Protein AF-A0A0S3T1E1-F1 (afdb_monomer_lite)

Structure (mmCIF, N/CA/C/O backbone):
data_AF-A0A0S3T1E1-F1
#
_entry.id   AF-A0A0S3T1E1-F1
#
loop_
_atom_site.group_PDB
_atom_site.id
_atom_site.type_symbol
_atom_site.label_atom_id
_atom_site.label_alt_id
_atom_site.label_comp_id
_atom_site.label_asym_id
_atom_site.label_entity_id
_atom_site.label_seq_id
_atom_site.pdbx_PDB_ins_code
_atom_site.Cartn_x
_atom_site.Cartn_y
_atom_site.Cartn_z
_atom_site.occupancy
_atom_site.B_iso_or_equiv
_atom_site.auth_seq_id
_atom_site.auth_comp_id
_atom_site.auth_asym_id
_atom_site.auth_atom_id
_atom_site.pdbx_PDB_model_num
ATOM 1 N N . MET A 1 1 ? 23.255 -2.559 -56.590 1.00 40.09 1 MET A N 1
ATOM 2 C CA . MET A 1 1 ? 22.215 -1.857 -55.813 1.00 40.09 1 MET A CA 1
ATOM 3 C C . MET A 1 1 ? 22.580 -2.052 -54.349 1.00 40.09 1 MET A C 1
ATOM 5 O O . MET A 1 1 ? 22.331 -3.121 -53.818 1.00 40.09 1 MET A O 1
ATOM 9 N N . ALA A 1 2 ? 23.350 -1.124 -53.776 1.00 47.09 2 ALA A N 1
ATOM 10 C CA . ALA A 1 2 ? 23.834 -1.226 -52.399 1.00 47.09 2 ALA A CA 1
ATOM 11 C C . ALA A 1 2 ? 22.871 -0.442 -51.503 1.00 47.09 2 ALA A C 1
ATOM 13 O O . AL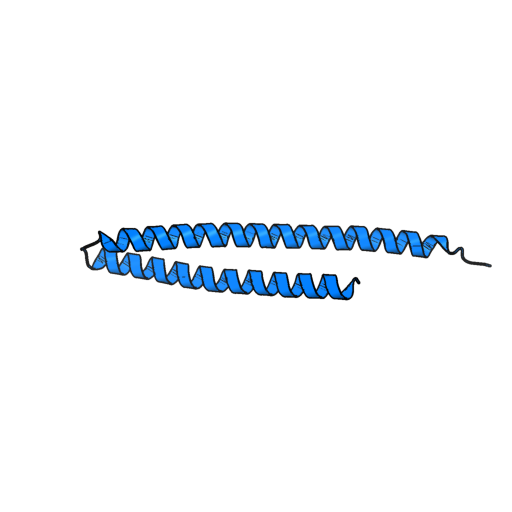A A 1 2 ? 22.653 0.745 -51.737 1.00 47.09 2 ALA A O 1
ATOM 14 N N . VAL A 1 3 ? 22.240 -1.128 -50.554 1.00 54.91 3 VAL A N 1
ATOM 15 C CA . VAL A 1 3 ? 21.360 -0.518 -49.550 1.00 54.91 3 VAL A CA 1
ATOM 16 C C . VAL A 1 3 ? 22.253 0.222 -48.539 1.00 54.91 3 VAL A C 1
ATOM 18 O O . VAL A 1 3 ? 23.230 -0.376 -48.086 1.00 54.91 3 VAL A O 1
ATOM 21 N N . PRO A 1 4 ? 21.998 1.506 -48.226 1.00 54.34 4 PRO A N 1
ATOM 22 C CA . PRO A 1 4 ? 22.839 2.268 -47.308 1.00 54.34 4 PRO A CA 1
ATOM 23 C C . PRO A 1 4 ? 22.623 1.839 -45.838 1.00 54.34 4 PRO A C 1
ATOM 25 O O . PRO A 1 4 ? 21.488 1.547 -45.456 1.00 54.34 4 PRO A O 1
ATOM 28 N N . PRO A 1 5 ? 23.680 1.840 -45.003 1.00 58.75 5 PRO A N 1
ATOM 29 C CA . PRO A 1 5 ? 23.641 1.424 -43.593 1.00 58.75 5 PRO A CA 1
ATOM 30 C C . PRO A 1 5 ? 22.938 2.414 -42.638 1.00 58.75 5 PRO A C 1
ATOM 32 O O . PRO A 1 5 ? 22.751 2.105 -41.464 1.00 58.75 5 PRO A O 1
ATOM 35 N N . ASP A 1 6 ? 22.513 3.590 -43.109 1.00 53.12 6 ASP A N 1
ATOM 36 C CA . ASP A 1 6 ? 21.920 4.642 -42.264 1.00 53.12 6 ASP A CA 1
ATOM 37 C C . ASP A 1 6 ? 20.468 4.374 -41.808 1.00 53.12 6 ASP A C 1
ATOM 39 O O . ASP A 1 6 ? 19.972 5.024 -40.883 1.00 53.12 6 ASP A O 1
ATOM 43 N N . VAL A 1 7 ? 19.773 3.410 -42.426 1.00 55.31 7 VAL A N 1
ATOM 44 C CA . VAL A 1 7 ? 18.346 3.137 -42.151 1.00 55.31 7 VAL A CA 1
ATOM 45 C C . VAL A 1 7 ? 18.146 2.275 -40.893 1.00 55.31 7 VAL A C 1
ATOM 47 O O . VAL A 1 7 ? 17.134 2.407 -40.203 1.00 55.31 7 VAL A O 1
ATOM 50 N N . GLU A 1 8 ? 19.116 1.433 -40.528 1.00 53.69 8 GLU A N 1
ATOM 51 C CA . GLU A 1 8 ? 19.021 0.610 -39.309 1.00 53.69 8 GLU A CA 1
ATOM 52 C C . GLU A 1 8 ? 19.299 1.416 -38.032 1.00 53.69 8 GLU A C 1
ATOM 54 O O . GLU A 1 8 ? 18.643 1.201 -37.009 1.00 53.69 8 GLU A O 1
ATOM 59 N N . LEU A 1 9 ? 20.210 2.395 -38.081 1.00 56.69 9 LEU A N 1
ATOM 60 C CA . LEU A 1 9 ? 20.583 3.184 -36.902 1.00 56.69 9 LEU A CA 1
ATOM 61 C C . LEU A 1 9 ? 19.461 4.140 -36.464 1.00 56.69 9 LEU A C 1
ATOM 63 O O . LEU A 1 9 ? 19.177 4.258 -35.275 1.00 56.69 9 LEU A O 1
ATOM 67 N N . THR A 1 10 ? 18.770 4.770 -37.418 1.00 57.25 10 THR A N 1
ATOM 68 C CA . THR A 1 10 ? 17.609 5.636 -37.142 1.00 57.25 10 THR A CA 1
ATOM 69 C C . THR A 1 10 ? 16.417 4.848 -36.602 1.00 57.25 10 THR A C 1
ATOM 71 O O . THR A 1 10 ? 15.799 5.279 -35.631 1.00 57.25 10 THR A O 1
ATOM 74 N N . SER A 1 11 ? 16.151 3.662 -37.154 1.00 59.25 11 SER A N 1
ATOM 75 C CA . SER A 1 11 ? 15.087 2.768 -36.674 1.00 59.25 11 SER A CA 1
ATOM 76 C C . SER A 1 11 ? 15.336 2.294 -35.234 1.00 59.25 11 SER A C 1
ATOM 78 O O . SER A 1 11 ? 14.419 2.257 -34.413 1.00 59.25 11 SER A O 1
ATOM 80 N N . SER A 1 12 ? 16.595 2.000 -34.898 1.00 60.31 12 SER A N 1
ATOM 81 C CA . SER A 1 12 ? 17.004 1.567 -33.554 1.00 60.31 12 SER A CA 1
ATOM 82 C C . SER A 1 12 ? 16.872 2.691 -32.518 1.00 60.31 12 SER A C 1
ATOM 84 O O . SER A 1 12 ? 16.397 2.461 -31.408 1.00 60.31 12 SER A O 1
ATOM 86 N N . ILE A 1 13 ? 17.219 3.928 -32.894 1.00 62.53 13 ILE A N 1
ATOM 87 C CA . ILE A 1 13 ? 17.068 5.121 -32.043 1.00 62.53 13 ILE A CA 1
ATOM 88 C C . ILE A 1 13 ? 15.591 5.406 -31.745 1.00 62.53 13 ILE A C 1
ATOM 90 O O . ILE A 1 13 ? 15.242 5.683 -30.600 1.00 62.53 13 ILE A O 1
ATOM 94 N N . THR A 1 14 ? 14.709 5.292 -32.742 1.00 61.62 14 THR A N 1
ATOM 95 C CA . THR A 1 14 ? 13.265 5.505 -32.531 1.00 61.62 14 THR A CA 1
ATOM 96 C C . THR A 1 14 ? 12.630 4.451 -31.622 1.00 61.62 14 THR A C 1
ATOM 98 O O . THR A 1 14 ? 11.695 4.750 -30.879 1.00 61.62 14 THR A O 1
ATOM 101 N N . LEU A 1 15 ? 13.152 3.222 -31.646 1.00 63.78 15 LEU A N 1
ATOM 102 C CA . LEU A 1 15 ? 12.660 2.120 -30.822 1.00 63.78 15 LEU A CA 1
ATOM 103 C C . LEU A 1 15 ? 13.088 2.294 -29.357 1.00 63.78 15 LEU A C 1
ATOM 105 O O . LEU A 1 15 ? 12.265 2.117 -28.465 1.00 63.78 15 LEU A O 1
ATOM 109 N N . LEU A 1 16 ? 14.324 2.747 -29.118 1.00 66.44 16 LEU A N 1
ATOM 110 C CA . LEU A 1 16 ? 14.837 3.088 -27.783 1.00 66.44 16 LEU A CA 1
ATOM 111 C C . LEU A 1 16 ? 14.095 4.274 -27.142 1.00 66.44 16 LEU A C 1
ATOM 113 O O . LEU A 1 16 ? 13.811 4.238 -25.948 1.00 66.44 16 LEU A O 1
ATOM 117 N N . ASP A 1 17 ? 13.756 5.304 -27.923 1.00 70.56 17 ASP A N 1
ATOM 118 C CA . ASP A 1 17 ? 12.969 6.457 -27.449 1.00 70.56 17 ASP A CA 1
ATOM 119 C C . ASP A 1 17 ? 11.545 6.040 -27.032 1.00 70.56 17 ASP A C 1
ATOM 121 O O . ASP A 1 17 ? 11.043 6.432 -25.977 1.00 70.56 17 ASP A O 1
ATOM 125 N N . THR A 1 18 ? 10.929 5.149 -27.814 1.00 73.88 18 THR A N 1
ATOM 126 C CA . THR A 1 18 ? 9.595 4.605 -27.521 1.00 73.88 18 THR A CA 1
ATOM 127 C C . THR A 1 18 ? 9.610 3.687 -26.292 1.00 73.88 18 THR A C 1
ATOM 129 O O . THR A 1 18 ? 8.730 3.788 -25.438 1.00 73.88 18 THR A O 1
ATOM 132 N N . ASP A 1 19 ? 10.617 2.819 -26.170 1.00 75.06 19 ASP A N 1
ATOM 133 C CA . ASP A 1 19 ? 10.782 1.896 -25.038 1.00 75.06 19 ASP A CA 1
ATOM 134 C C . ASP A 1 19 ? 11.023 2.654 -23.720 1.00 75.06 19 ASP A C 1
ATOM 136 O O . ASP A 1 19 ? 10.378 2.381 -22.704 1.00 75.06 19 ASP A O 1
ATOM 140 N N . MET A 1 20 ? 11.846 3.709 -23.765 1.00 79.38 20 MET A N 1
ATOM 141 C CA . MET A 1 20 ? 12.062 4.602 -22.626 1.00 79.38 20 MET A CA 1
ATOM 142 C C . MET A 1 20 ? 10.775 5.339 -22.226 1.00 79.38 20 MET A C 1
ATOM 144 O O . MET A 1 20 ? 10.492 5.469 -21.034 1.00 79.38 20 MET A O 1
ATOM 148 N N . GLY A 1 21 ? 9.962 5.779 -23.193 1.00 83.06 21 GLY A N 1
ATOM 149 C CA . GLY A 1 21 ? 8.656 6.387 -22.928 1.00 83.06 21 GLY A CA 1
ATOM 150 C C . GLY A 1 21 ? 7.700 5.452 -22.177 1.00 83.06 21 GLY A C 1
ATOM 151 O O . GLY A 1 21 ? 7.093 5.859 -21.185 1.00 83.06 21 GLY A O 1
ATOM 152 N N . ILE A 1 22 ? 7.621 4.184 -22.594 1.00 83.00 22 ILE A N 1
ATOM 153 C CA . ILE A 1 22 ? 6.792 3.158 -21.937 1.00 83.00 22 ILE A CA 1
ATOM 154 C C . ILE A 1 22 ? 7.309 2.864 -20.522 1.00 83.00 22 ILE A C 1
ATOM 156 O O . ILE A 1 22 ? 6.521 2.784 -19.578 1.00 83.00 22 ILE A O 1
ATOM 160 N N . PHE A 1 23 ? 8.630 2.757 -20.349 1.00 83.38 23 PHE A N 1
ATOM 161 C CA . PHE A 1 23 ? 9.243 2.550 -19.036 1.00 83.38 23 PHE A CA 1
ATOM 162 C C . PHE A 1 23 ? 8.929 3.695 -18.063 1.00 83.38 23 PHE A C 1
ATOM 164 O O . PHE A 1 23 ? 8.592 3.451 -16.902 1.00 83.38 23 PHE A O 1
ATOM 171 N N . LEU A 1 24 ? 9.007 4.947 -18.527 1.00 86.31 24 LEU A N 1
ATOM 172 C CA . LEU A 1 24 ? 8.679 6.120 -17.715 1.00 86.31 24 LEU A CA 1
ATOM 173 C C . LEU A 1 24 ? 7.197 6.147 -17.319 1.00 86.31 24 LEU A C 1
ATOM 175 O O . LEU A 1 24 ? 6.877 6.504 -16.183 1.00 86.31 24 LEU A O 1
ATOM 179 N N . GLU A 1 25 ? 6.299 5.741 -18.218 1.00 87.38 25 GLU A N 1
ATOM 180 C CA . GLU A 1 25 ? 4.873 5.626 -17.910 1.00 87.38 25 GLU A CA 1
ATOM 181 C C . GLU A 1 25 ? 4.614 4.568 -16.826 1.00 87.38 25 GLU A C 1
ATOM 183 O O . GLU A 1 25 ? 3.892 4.830 -15.859 1.00 87.38 25 GLU A O 1
ATOM 188 N N . GLU A 1 26 ? 5.230 3.389 -16.941 1.00 85.31 26 GLU A N 1
ATOM 189 C CA . GLU A 1 26 ? 5.086 2.323 -15.945 1.00 85.31 26 GLU A CA 1
ATOM 190 C C . GLU A 1 26 ? 5.691 2.732 -14.590 1.00 85.31 26 GLU A C 1
ATOM 192 O O . GLU A 1 26 ? 5.089 2.498 -13.539 1.00 85.31 26 GLU A O 1
ATOM 197 N N . ALA A 1 27 ? 6.815 3.455 -14.594 1.00 88.56 27 ALA A N 1
ATOM 198 C CA . ALA A 1 27 ? 7.417 4.008 -13.382 1.00 88.56 27 ALA A CA 1
ATOM 199 C C . ALA A 1 27 ? 6.494 5.016 -12.669 1.00 88.56 27 ALA A C 1
ATOM 201 O O . ALA A 1 27 ? 6.359 4.975 -11.441 1.00 88.56 27 ALA A O 1
ATOM 202 N N . GLU A 1 28 ? 5.821 5.904 -13.409 1.00 90.44 28 GLU A N 1
ATOM 203 C CA . GLU A 1 28 ? 4.841 6.839 -12.835 1.00 90.44 28 GLU A CA 1
ATOM 204 C C . GLU A 1 28 ? 3.596 6.113 -12.294 1.00 90.44 28 GLU A C 1
ATOM 206 O O . GLU A 1 28 ? 3.082 6.479 -11.227 1.00 90.44 28 GLU A O 1
ATOM 211 N N . LYS A 1 29 ? 3.144 5.031 -12.945 1.00 89.25 29 LYS A N 1
ATOM 212 C CA . LYS A 1 29 ? 2.067 4.172 -12.413 1.00 89.25 29 LYS A CA 1
ATOM 213 C C . LYS A 1 29 ? 2.469 3.530 -11.089 1.00 89.25 29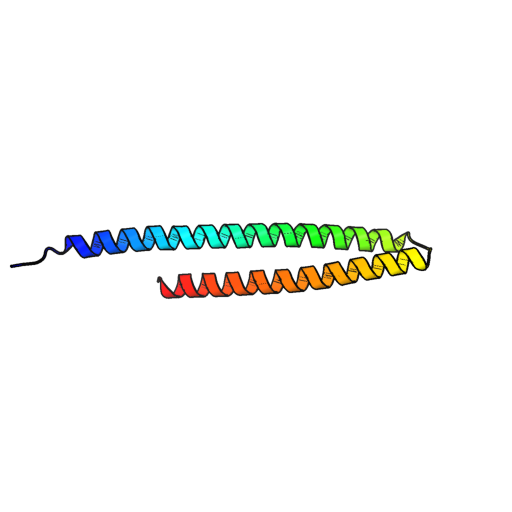 LYS A C 1
ATOM 215 O O . LYS A 1 29 ? 1.723 3.640 -10.113 1.00 89.25 29 LYS A O 1
ATOM 220 N N . VAL A 1 30 ? 3.660 2.934 -11.017 1.00 90.56 30 VAL A N 1
ATOM 221 C CA . VAL A 1 30 ? 4.192 2.328 -9.784 1.00 90.56 30 VAL A CA 1
ATOM 222 C C . VAL A 1 30 ? 4.315 3.366 -8.667 1.00 90.56 30 VAL A C 1
ATOM 224 O O . VAL A 1 30 ? 3.895 3.122 -7.534 1.00 90.56 30 VAL A O 1
ATOM 227 N N . LYS A 1 31 ? 4.830 4.558 -8.972 1.00 92.25 31 LYS A N 1
ATOM 228 C CA . LYS A 1 31 ? 4.929 5.672 -8.018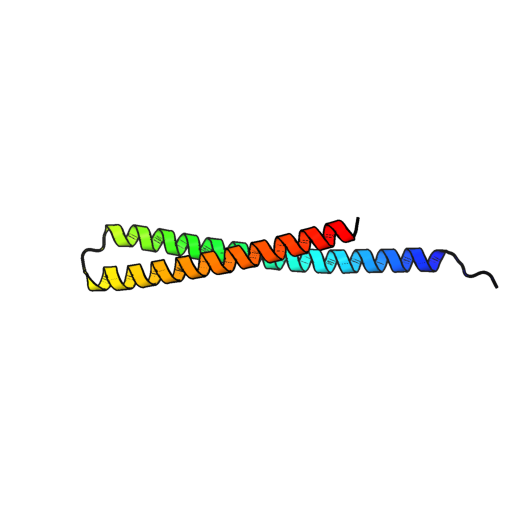 1.00 92.25 31 LYS A CA 1
ATOM 229 C C . LYS A 1 31 ? 3.559 6.101 -7.486 1.00 92.25 31 LYS A C 1
ATOM 231 O O . LYS A 1 31 ? 3.407 6.329 -6.284 1.00 92.25 31 LYS A O 1
ATOM 236 N N . THR A 1 32 ? 2.552 6.170 -8.352 1.00 92.12 32 THR A N 1
ATOM 237 C CA . THR A 1 32 ? 1.168 6.491 -7.972 1.00 92.12 32 THR A CA 1
ATOM 238 C C . THR A 1 32 ? 0.560 5.409 -7.071 1.00 92.12 32 THR A C 1
ATOM 240 O O . THR A 1 32 ? -0.053 5.710 -6.039 1.00 92.12 32 THR A O 1
ATOM 243 N N . GLU A 1 33 ? 0.774 4.137 -7.411 1.00 89.25 33 GLU A N 1
ATOM 244 C CA . GLU A 1 33 ? 0.372 2.983 -6.600 1.00 89.25 33 GLU A CA 1
ATOM 245 C C . GLU A 1 33 ? 1.040 3.003 -5.212 1.00 89.25 33 GLU A C 1
ATOM 247 O O . GLU A 1 33 ? 0.359 2.810 -4.199 1.00 89.25 33 GLU A O 1
ATOM 252 N N . MET A 1 34 ? 2.341 3.315 -5.137 1.00 91.38 34 MET A N 1
ATOM 253 C CA . MET A 1 34 ? 3.080 3.485 -3.878 1.00 91.38 34 MET A CA 1
ATOM 254 C C . MET A 1 34 ? 2.544 4.649 -3.035 1.00 91.38 34 MET A C 1
ATOM 256 O O . MET A 1 34 ? 2.439 4.525 -1.812 1.00 91.38 34 MET A O 1
ATOM 260 N N . GLY A 1 35 ? 2.164 5.764 -3.666 1.00 93.06 35 GLY A N 1
ATOM 261 C CA . GLY A 1 35 ? 1.495 6.878 -2.991 1.00 93.06 35 GLY A CA 1
ATOM 262 C C . GLY A 1 35 ? 0.187 6.434 -2.337 1.00 93.06 35 GLY A C 1
ATOM 263 O O . GLY A 1 35 ? 0.004 6.608 -1.134 1.00 93.06 35 GLY A O 1
ATOM 264 N N . SER A 1 36 ? -0.657 5.737 -3.100 1.00 90.56 36 SER A N 1
ATOM 265 C CA . SER A 1 36 ? -1.919 5.183 -2.594 1.00 90.56 36 SER A CA 1
ATOM 266 C C . SER A 1 36 ? -1.703 4.187 -1.446 1.00 90.56 36 SER A C 1
ATOM 268 O O . SER A 1 36 ? -2.476 4.149 -0.489 1.00 90.56 36 SER A O 1
ATOM 270 N N . LEU A 1 37 ? -0.650 3.364 -1.518 1.00 91.81 37 LEU A N 1
ATOM 271 C CA . LEU A 1 37 ? -0.289 2.426 -0.453 1.00 91.81 37 LEU A CA 1
ATOM 272 C C . LEU A 1 37 ? 0.065 3.160 0.848 1.00 91.81 37 LEU A C 1
ATOM 274 O O . LEU A 1 37 ? -0.382 2.755 1.924 1.00 91.81 37 LEU A O 1
ATOM 278 N N . ARG A 1 38 ? 0.834 4.250 0.751 1.00 92.50 38 ARG A N 1
ATOM 279 C CA . ARG A 1 38 ? 1.201 5.095 1.894 1.00 92.50 38 ARG A CA 1
ATOM 280 C C . ARG A 1 38 ? -0.028 5.715 2.559 1.00 92.50 38 ARG A C 1
ATOM 282 O O . ARG A 1 38 ? -0.097 5.734 3.785 1.00 92.50 38 ARG A O 1
ATOM 289 N N . ASP A 1 39 ? -1.013 6.149 1.780 1.00 93.12 39 ASP A N 1
ATOM 290 C CA . ASP A 1 39 ? -2.241 6.749 2.316 1.00 93.12 39 ASP A CA 1
ATOM 291 C C . ASP A 1 39 ? -3.090 5.727 3.095 1.00 93.12 39 ASP A C 1
ATOM 293 O O . ASP A 1 39 ? -3.618 6.024 4.176 1.00 93.12 39 ASP A O 1
ATOM 297 N N . ILE A 1 40 ? -3.170 4.483 2.602 1.00 90.19 40 ILE A N 1
ATOM 298 C CA . ILE A 1 40 ? -3.851 3.389 3.314 1.00 90.19 40 ILE A CA 1
ATOM 299 C C . ILE A 1 40 ? -3.104 3.040 4.605 1.00 90.19 40 ILE A C 1
ATOM 301 O O . ILE A 1 40 ? -3.743 2.819 5.635 1.00 90.19 40 ILE A O 1
ATOM 305 N N . LEU A 1 41 ? -1.767 3.016 4.582 1.00 89.94 41 LEU A N 1
ATOM 306 C CA . LEU A 1 41 ? -0.953 2.782 5.779 1.00 89.94 41 LEU A CA 1
ATOM 307 C C . LEU A 1 41 ? -1.153 3.882 6.830 1.00 89.94 41 LEU A C 1
ATOM 309 O O . LEU A 1 41 ? -1.330 3.563 8.005 1.00 89.94 41 LEU A O 1
ATOM 313 N N . GLY A 1 42 ? -1.211 5.151 6.418 1.00 91.62 42 GLY A N 1
ATOM 314 C CA . GLY A 1 42 ? -1.535 6.262 7.317 1.00 91.62 42 GLY A CA 1
ATOM 315 C C . GLY A 1 42 ? -2.924 6.109 7.944 1.00 91.62 42 GLY A C 1
ATOM 316 O O . GLY A 1 42 ? -3.080 6.211 9.161 1.00 91.62 42 GLY A O 1
ATOM 317 N N . SER A 1 43 ? -3.922 5.752 7.132 1.00 88.88 43 SER A N 1
ATOM 318 C CA . SER A 1 43 ? -5.287 5.487 7.608 1.00 88.88 43 SER A CA 1
ATOM 319 C C . SER A 1 43 ? -5.360 4.294 8.569 1.00 88.88 43 SER A C 1
ATOM 321 O O . SER A 1 43 ? -6.127 4.309 9.531 1.00 88.88 43 SER A O 1
ATOM 323 N N . LEU A 1 44 ? -4.571 3.244 8.320 1.00 89.06 44 LEU A N 1
ATOM 324 C CA . LEU A 1 44 ? -4.463 2.069 9.183 1.00 89.06 44 LEU A CA 1
ATOM 325 C C . LEU A 1 44 ? -3.839 2.431 10.534 1.00 89.06 44 LEU A C 1
ATOM 327 O O . LEU A 1 44 ? -4.343 1.998 11.569 1.00 89.06 44 LEU A O 1
ATOM 331 N N . GLN A 1 45 ? -2.782 3.244 10.528 1.00 89.69 45 GLN A N 1
ATOM 332 C CA . GLN A 1 45 ? -2.130 3.717 11.744 1.00 89.69 45 GLN A CA 1
ATOM 333 C C . GLN A 1 45 ? -3.078 4.578 12.584 1.00 89.69 45 GLN A C 1
ATOM 335 O O . GLN A 1 45 ? -3.212 4.333 13.781 1.00 89.69 45 GLN A O 1
ATOM 340 N N . GLN A 1 46 ? -3.795 5.517 11.960 1.00 88.88 46 GLN A N 1
ATOM 341 C CA . GLN A 1 46 ? -4.796 6.336 12.644 1.00 88.88 46 GLN A CA 1
ATOM 342 C C . GLN A 1 46 ? -5.901 5.475 13.271 1.00 88.88 46 GLN A C 1
ATOM 344 O O . GLN A 1 46 ? -6.189 5.615 14.457 1.00 88.88 46 GLN A O 1
ATOM 349 N N . ALA A 1 47 ? -6.475 4.541 12.506 1.00 85.81 47 ALA A N 1
ATOM 350 C CA . ALA A 1 47 ? -7.501 3.631 13.011 1.00 85.81 47 ALA A CA 1
ATOM 351 C C . ALA A 1 47 ? -6.983 2.779 14.185 1.00 85.81 47 ALA A C 1
ATOM 353 O O . ALA A 1 47 ? -7.712 2.493 15.131 1.00 85.81 47 ALA A O 1
ATOM 354 N N . ASN A 1 48 ? -5.712 2.378 14.154 1.00 85.25 48 ASN A N 1
ATOM 355 C CA . ASN A 1 48 ? -5.110 1.619 15.242 1.00 85.25 48 ASN A CA 1
ATOM 356 C C . ASN A 1 48 ? -4.922 2.464 16.516 1.00 85.25 48 ASN A C 1
ATOM 358 O O . ASN A 1 48 ? -5.156 1.960 17.614 1.00 85.25 48 ASN A O 1
ATOM 362 N N . GLU A 1 49 ? -4.547 3.740 16.388 1.00 88.00 49 GLU A N 1
ATOM 363 C CA . GLU A 1 49 ? -4.477 4.675 17.520 1.00 88.00 49 GLU A CA 1
ATOM 364 C C . GLU A 1 49 ? -5.866 4.962 18.110 1.00 88.00 49 GLU A C 1
ATOM 366 O O . GLU A 1 49 ? -6.038 4.884 19.325 1.00 88.00 49 GLU A O 1
ATOM 371 N N . GLU A 1 50 ? -6.880 5.184 17.267 1.00 83.75 50 GLU A N 1
ATOM 372 C CA . GLU A 1 50 ? -8.282 5.343 17.693 1.00 83.75 50 GLU A CA 1
ATOM 373 C C . GLU A 1 50 ? -8.782 4.121 18.486 1.00 83.75 50 GLU A C 1
ATOM 375 O O . GLU A 1 50 ? -9.558 4.260 19.431 1.00 83.75 50 GLU A O 1
ATOM 380 N N . SER A 1 51 ? -8.286 2.916 18.179 1.00 82.06 51 SER A N 1
ATOM 381 C CA . SER A 1 51 ? -8.669 1.697 18.907 1.00 82.06 51 SER A CA 1
ATOM 382 C C . SER A 1 51 ? -8.295 1.726 20.388 1.00 82.06 51 SER A C 1
ATOM 384 O O . SER A 1 51 ? -8.955 1.072 21.194 1.00 82.06 51 SER A O 1
ATOM 386 N N . LYS A 1 52 ? -7.260 2.492 20.758 1.00 82.69 52 LYS A N 1
ATOM 387 C CA . LYS A 1 52 ? -6.746 2.554 22.132 1.00 82.69 52 LYS A CA 1
ATOM 388 C C . LYS A 1 52 ? -7.640 3.382 23.056 1.00 82.69 52 LYS A C 1
ATOM 390 O O . LYS A 1 52 ? -7.620 3.158 24.262 1.00 82.69 52 LYS A O 1
ATOM 395 N N . SER A 1 53 ? -8.409 4.323 22.507 1.00 82.25 53 SER A N 1
ATOM 396 C CA . SER A 1 53 ? -9.326 5.197 23.253 1.00 82.25 53 SER A CA 1
ATOM 397 C C . SER A 1 53 ? -10.797 4.777 23.142 1.00 82.25 53 SER A C 1
ATOM 399 O O . SER A 1 53 ? -11.660 5.336 23.820 1.00 82.25 53 SER A O 1
ATOM 401 N N . LEU A 1 54 ? -11.099 3.782 22.305 1.00 82.44 54 LEU A N 1
ATOM 402 C CA . LEU A 1 54 ? -12.443 3.250 22.110 1.00 82.44 54 LEU A CA 1
ATOM 403 C C . LEU A 1 54 ? -12.781 2.179 23.154 1.00 82.44 54 LEU A C 1
ATOM 405 O O . LEU A 1 54 ? -12.116 1.152 23.268 1.00 82.44 54 LEU A O 1
ATOM 409 N N . HIS A 1 55 ? -13.872 2.396 23.890 1.00 80.38 55 HIS A N 1
ATOM 410 C CA . HIS A 1 55 ? -14.324 1.491 24.958 1.00 80.38 55 HIS A CA 1
ATOM 411 C C . HIS A 1 55 ? -15.688 0.840 24.684 1.00 80.38 55 HIS A C 1
ATOM 413 O O . HIS A 1 55 ? -16.129 -0.022 25.443 1.00 80.38 55 HIS A O 1
ATOM 419 N N . LYS A 1 56 ? -16.365 1.215 23.592 1.00 87.56 56 LYS A N 1
ATOM 420 C CA . LYS A 1 56 ? -17.643 0.617 23.185 1.00 87.56 56 LYS A CA 1
ATOM 421 C C . LYS A 1 56 ? -17.413 -0.574 22.256 1.00 87.56 56 LYS A C 1
ATOM 423 O O . LYS A 1 56 ? -16.737 -0.459 21.235 1.00 87.56 56 LYS A O 1
ATOM 428 N N . ALA A 1 57 ? -18.028 -1.709 22.584 1.00 83.62 57 ALA A N 1
ATOM 429 C CA . ALA A 1 57 ? -17.830 -2.974 21.874 1.00 83.62 57 ALA A CA 1
ATOM 430 C C . ALA A 1 57 ? -18.218 -2.920 20.382 1.00 83.62 57 ALA A C 1
ATOM 432 O O . ALA A 1 57 ? -17.481 -3.437 19.542 1.00 83.62 57 ALA A O 1
ATOM 433 N N . GLU A 1 58 ? -19.330 -2.262 20.039 1.00 86.25 58 GLU A N 1
ATOM 434 C CA . GLU A 1 58 ? -19.779 -2.126 18.643 1.00 86.25 58 GLU A CA 1
ATOM 435 C C . GLU A 1 58 ? -18.826 -1.261 17.805 1.00 86.25 58 GLU A C 1
ATOM 437 O O . GLU A 1 58 ? -18.470 -1.622 16.682 1.00 86.25 58 GLU A O 1
ATOM 442 N N . GLU A 1 59 ? -18.330 -0.161 18.375 1.00 84.25 59 GLU A N 1
ATOM 443 C CA . GLU A 1 59 ? -17.377 0.730 17.706 1.00 84.25 59 GLU A CA 1
ATOM 444 C C . GLU A 1 59 ? -16.014 0.033 17.512 1.00 84.25 59 GLU A C 1
ATOM 446 O O . GLU A 1 59 ? -15.427 0.108 16.431 1.00 84.25 59 GLU A O 1
ATOM 451 N N . LEU A 1 60 ? -15.557 -0.756 18.495 1.00 86.81 60 LEU A N 1
ATOM 452 C CA . LEU A 1 60 ? -14.361 -1.601 18.367 1.00 86.81 60 LEU A CA 1
ATOM 453 C C . LEU A 1 60 ? -14.502 -2.663 17.267 1.00 86.81 60 LEU A C 1
ATOM 455 O O . LEU A 1 60 ? -13.541 -2.943 16.545 1.00 86.81 60 LEU A O 1
ATOM 459 N N . LYS A 1 61 ? -15.687 -3.266 17.115 1.00 89.12 61 LYS A N 1
ATOM 460 C CA . LYS A 1 61 ? -15.953 -4.260 16.065 1.00 89.12 61 LYS A CA 1
ATOM 461 C C . LYS A 1 61 ? -15.908 -3.625 14.674 1.00 89.12 61 LYS A C 1
ATOM 463 O O . LYS A 1 61 ? -15.252 -4.168 13.783 1.00 89.12 61 LYS A O 1
ATOM 468 N N . ALA A 1 62 ? -16.550 -2.469 14.500 1.00 88.38 62 ALA A N 1
ATOM 469 C CA . ALA A 1 62 ? -16.509 -1.713 13.250 1.00 88.38 62 ALA A CA 1
ATOM 470 C C . ALA A 1 62 ? -15.072 -1.297 12.891 1.00 88.38 62 ALA A C 1
ATOM 472 O O . ALA A 1 62 ? -14.628 -1.487 11.755 1.00 88.38 62 ALA A O 1
ATOM 473 N N . LEU A 1 63 ? -14.308 -0.825 13.877 1.00 88.00 63 LEU A N 1
ATOM 474 C CA . LEU A 1 63 ? -12.914 -0.438 13.697 1.00 88.00 63 LEU A CA 1
ATOM 475 C C . LEU A 1 63 ? -12.025 -1.614 13.281 1.00 88.00 63 LEU A C 1
ATOM 477 O O . LEU A 1 63 ? -11.265 -1.500 12.322 1.00 88.00 63 LEU A O 1
ATOM 481 N N . ARG A 1 64 ? -12.161 -2.772 13.939 1.00 88.31 64 ARG A N 1
ATOM 482 C CA . ARG A 1 64 ? -11.450 -4.003 13.550 1.00 88.31 64 ARG A CA 1
ATOM 483 C C . ARG A 1 64 ? -11.780 -4.422 12.121 1.00 88.31 64 ARG A C 1
ATOM 485 O O . ARG A 1 64 ? -10.883 -4.821 11.384 1.00 88.31 64 ARG A O 1
ATOM 492 N N . SER A 1 65 ? -13.041 -4.294 11.706 1.00 90.5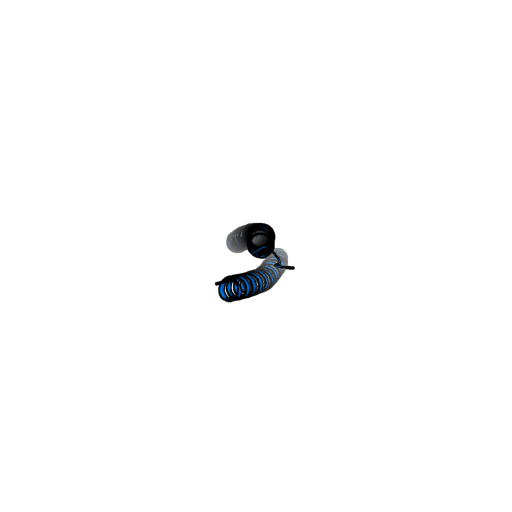0 65 SER A N 1
ATOM 493 C CA . SER A 1 65 ? -13.439 -4.569 10.322 1.00 90.50 65 SER A CA 1
ATOM 494 C C . SER A 1 65 ? -12.732 -3.638 9.330 1.00 90.50 65 SER A C 1
ATOM 496 O O . SER A 1 65 ? -12.234 -4.101 8.304 1.00 90.50 65 SER A O 1
ATOM 498 N N . ARG A 1 66 ? -12.631 -2.339 9.646 1.00 89.38 66 ARG A N 1
ATOM 499 C CA . ARG A 1 66 ? -11.913 -1.351 8.822 1.00 89.38 66 ARG A CA 1
ATOM 500 C C . ARG A 1 66 ? -10.409 -1.635 8.760 1.00 89.38 66 ARG A C 1
ATOM 502 O O . ARG A 1 66 ? -9.834 -1.614 7.677 1.00 89.38 66 ARG A O 1
ATOM 509 N N . ILE A 1 67 ? -9.789 -1.950 9.897 1.00 89.12 67 ILE A N 1
ATOM 510 C CA . ILE A 1 67 ? -8.375 -2.345 9.992 1.00 89.12 67 ILE A CA 1
ATOM 511 C C . ILE A 1 67 ? -8.105 -3.573 9.114 1.00 89.12 67 ILE A C 1
ATOM 513 O O . ILE A 1 67 ? -7.192 -3.548 8.291 1.00 89.12 67 ILE A O 1
ATOM 517 N N . ASN A 1 68 ? -8.935 -4.614 9.214 1.00 91.75 68 ASN A N 1
ATOM 518 C CA . ASN A 1 68 ? -8.790 -5.822 8.402 1.00 91.75 68 ASN A CA 1
ATOM 519 C C . ASN A 1 68 ? -8.925 -5.532 6.900 1.00 91.75 68 ASN A C 1
ATOM 521 O O . ASN A 1 68 ? -8.126 -6.028 6.106 1.00 91.75 68 ASN A O 1
ATOM 525 N N . ALA A 1 69 ? -9.894 -4.702 6.504 1.00 91.69 69 ALA A N 1
ATOM 526 C CA . ALA A 1 69 ? -10.058 -4.296 5.109 1.00 91.69 69 ALA A CA 1
ATOM 527 C C . ALA A 1 69 ? -8.824 -3.539 4.585 1.00 91.69 69 ALA A C 1
ATOM 529 O O . ALA A 1 69 ? -8.326 -3.849 3.501 1.00 91.69 69 ALA A O 1
ATOM 530 N N . ASN A 1 70 ? -8.284 -2.612 5.382 1.00 88.38 70 ASN A N 1
ATOM 531 C CA . ASN A 1 70 ? -7.067 -1.871 5.051 1.00 88.38 70 ASN A CA 1
ATOM 532 C C . ASN A 1 70 ? -5.852 -2.802 4.910 1.00 88.38 70 ASN A C 1
ATOM 534 O O . ASN A 1 70 ? -5.113 -2.679 3.938 1.00 88.38 70 ASN A O 1
ATOM 538 N N . ILE A 1 71 ? -5.666 -3.774 5.813 1.00 90.00 71 ILE A N 1
ATOM 539 C CA . ILE A 1 71 ? -4.574 -4.764 5.727 1.00 90.00 71 ILE A CA 1
ATOM 540 C C . ILE A 1 71 ? -4.661 -5.560 4.420 1.00 90.00 71 ILE A C 1
ATOM 542 O O . ILE A 1 71 ? -3.664 -5.708 3.711 1.00 90.00 71 ILE A O 1
ATOM 546 N N . VAL A 1 72 ? -5.853 -6.046 4.060 1.00 93.56 72 VAL A N 1
ATOM 547 C CA . VAL A 1 72 ? -6.054 -6.783 2.803 1.00 93.56 72 VAL A CA 1
ATOM 548 C C . VAL A 1 72 ? -5.750 -5.897 1.590 1.00 93.56 72 VAL A C 1
ATOM 550 O O . VAL A 1 72 ? -5.114 -6.363 0.643 1.00 93.56 72 VAL A O 1
ATOM 553 N N . ALA A 1 73 ? -6.165 -4.628 1.610 1.00 90.75 73 ALA A N 1
ATOM 554 C CA . ALA A 1 73 ? -5.881 -3.678 0.537 1.00 90.75 73 ALA A CA 1
ATOM 555 C C . ALA A 1 73 ? -4.373 -3.403 0.388 1.00 90.75 73 ALA A C 1
ATOM 557 O O . ALA A 1 73 ? -3.855 -3.458 -0.728 1.00 90.75 73 ALA A O 1
ATOM 558 N N . VAL A 1 74 ? -3.663 -3.195 1.504 1.00 91.06 74 VAL A N 1
ATOM 559 C CA . VAL A 1 74 ? -2.199 -3.026 1.548 1.00 91.06 74 VAL A CA 1
ATOM 560 C C . VAL A 1 74 ? -1.500 -4.234 0.935 1.00 91.06 74 VAL A C 1
ATOM 562 O O . VAL A 1 74 ? -0.663 -4.074 0.052 1.00 91.06 74 VAL A O 1
ATOM 565 N N . LEU A 1 75 ? -1.872 -5.451 1.345 1.00 92.44 75 LEU A N 1
ATOM 566 C CA . LEU A 1 75 ? -1.256 -6.679 0.836 1.00 92.44 75 LEU A CA 1
ATOM 567 C C . LEU A 1 75 ? -1.470 -6.861 -0.670 1.00 92.44 75 LEU A C 1
ATOM 569 O O . LEU A 1 75 ? -0.547 -7.277 -1.371 1.00 92.44 75 LEU A O 1
ATOM 573 N N . LYS A 1 76 ? -2.672 -6.560 -1.175 1.00 93.00 76 LYS A N 1
ATOM 574 C CA . LYS A 1 76 ? -2.972 -6.643 -2.612 1.00 93.00 76 LYS A CA 1
ATOM 575 C C . LYS A 1 76 ? -2.143 -5.642 -3.414 1.00 93.00 76 LYS A C 1
ATOM 577 O O . LYS A 1 76 ? -1.499 -6.045 -4.377 1.00 93.00 76 LYS A O 1
ATOM 582 N N . LYS A 1 77 ? -2.105 -4.378 -2.983 1.00 91.31 77 LYS A N 1
ATOM 583 C CA . LYS A 1 77 ? -1.322 -3.325 -3.648 1.00 91.31 77 LYS A CA 1
ATOM 584 C C . LYS A 1 77 ? 0.177 -3.597 -3.605 1.00 91.31 77 LYS A C 1
ATOM 586 O O . LYS A 1 77 ? 0.838 -3.514 -4.627 1.00 91.31 77 LYS A O 1
ATOM 591 N N . ALA A 1 78 ? 0.708 -4.022 -2.460 1.00 91.38 78 ALA A N 1
ATOM 592 C CA . ALA A 1 78 ? 2.122 -4.369 -2.338 1.00 9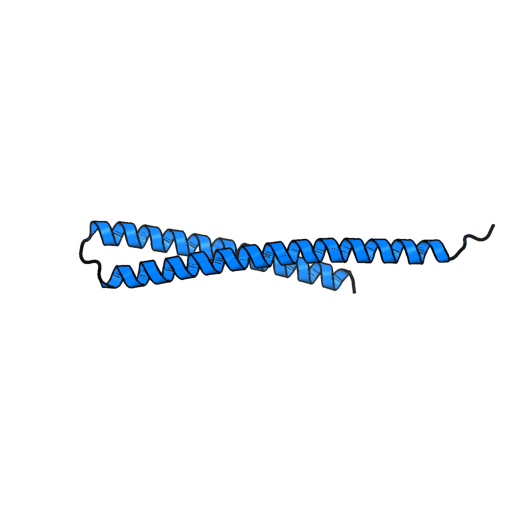1.38 78 ALA A CA 1
ATOM 593 C C . ALA A 1 78 ? 2.533 -5.495 -3.306 1.00 91.38 78 ALA A C 1
ATOM 595 O O . ALA A 1 78 ? 3.604 -5.436 -3.903 1.00 91.38 78 ALA A O 1
ATOM 596 N N . ARG A 1 79 ? 1.676 -6.509 -3.497 1.00 93.38 79 ARG A N 1
ATOM 597 C CA . ARG A 1 79 ? 1.921 -7.583 -4.476 1.00 93.38 79 ARG A CA 1
ATOM 598 C C . ARG A 1 79 ? 1.861 -7.086 -5.920 1.00 93.38 79 ARG A C 1
ATOM 600 O O . ARG A 1 79 ? 2.687 -7.518 -6.720 1.00 93.38 79 ARG A O 1
ATOM 607 N N . ALA A 1 80 ? 0.912 -6.207 -6.239 1.00 90.25 80 ALA A N 1
ATOM 608 C CA . ALA A 1 80 ? 0.794 -5.609 -7.568 1.00 90.25 80 ALA A CA 1
ATOM 609 C C . ALA A 1 80 ? 2.048 -4.791 -7.913 1.00 90.25 80 ALA A C 1
ATOM 611 O O . ALA A 1 80 ? 2.719 -5.110 -8.890 1.00 90.25 80 ALA A O 1
ATOM 612 N N . ILE A 1 81 ? 2.443 -3.868 -7.029 1.00 90.94 81 ILE A N 1
ATOM 613 C CA . ILE A 1 81 ? 3.666 -3.061 -7.162 1.00 90.94 81 ILE A CA 1
ATOM 614 C C . ILE A 1 81 ? 4.896 -3.949 -7.361 1.00 90.94 81 ILE A C 1
ATOM 616 O O . ILE A 1 81 ? 5.706 -3.696 -8.247 1.00 90.94 81 ILE A O 1
ATOM 620 N N . ARG A 1 82 ? 5.042 -5.010 -6.555 1.00 91.81 82 ARG A N 1
ATOM 621 C CA . ARG A 1 82 ? 6.175 -5.933 -6.690 1.00 91.81 82 ARG A CA 1
ATOM 622 C C . ARG A 1 82 ? 6.208 -6.594 -8.070 1.00 91.81 82 ARG A C 1
ATOM 624 O O . ARG A 1 82 ? 7.269 -6.682 -8.666 1.00 91.81 82 ARG A O 1
ATOM 631 N N . THR A 1 83 ? 5.054 -7.033 -8.567 1.00 92.06 83 THR A N 1
ATOM 632 C CA . THR A 1 83 ? 4.946 -7.687 -9.881 1.00 92.06 83 THR A CA 1
ATOM 633 C C . THR A 1 83 ? 5.309 -6.718 -11.008 1.00 92.06 83 THR A C 1
ATOM 635 O O . THR A 1 83 ? 6.095 -7.082 -11.875 1.00 92.06 83 THR A O 1
ATOM 638 N N . GLN A 1 84 ? 4.819 -5.475 -10.950 1.00 88.38 84 GLN A N 1
ATOM 639 C CA . GLN A 1 84 ? 5.161 -4.433 -11.926 1.00 88.38 84 GLN A CA 1
ATOM 640 C C . GLN A 1 84 ? 6.662 -4.126 -11.928 1.00 88.38 84 GLN A C 1
ATOM 642 O O . GLN A 1 84 ? 7.275 -4.065 -12.987 1.00 88.38 84 GLN A O 1
ATOM 647 N N . LEU A 1 85 ? 7.284 -4.007 -10.750 1.00 89.69 85 LEU A N 1
ATOM 648 C CA . LEU A 1 85 ? 8.731 -3.795 -10.643 1.00 89.69 85 LEU A CA 1
ATOM 649 C C . LEU A 1 85 ? 9.537 -4.972 -11.215 1.00 89.69 85 LEU A C 1
ATOM 651 O O . LEU A 1 85 ? 10.483 -4.753 -11.961 1.00 89.69 85 LEU A O 1
ATOM 655 N N . GLU A 1 86 ? 9.140 -6.214 -10.925 1.00 90.12 86 GLU A N 1
ATOM 656 C CA . GLU A 1 86 ? 9.780 -7.414 -11.490 1.00 90.12 86 GLU A CA 1
ATOM 657 C C . GLU A 1 86 ? 9.653 -7.471 -13.028 1.00 90.12 86 GLU A C 1
ATOM 659 O O . GLU A 1 86 ? 10.559 -7.943 -13.718 1.00 90.12 86 GLU A O 1
ATOM 664 N N . GLU A 1 87 ? 8.531 -7.012 -13.586 1.00 87.44 87 GLU A N 1
ATOM 665 C CA . GLU A 1 87 ? 8.318 -6.906 -15.034 1.00 87.44 87 GLU A CA 1
ATOM 666 C C . GLU A 1 87 ? 9.174 -5.808 -15.665 1.00 87.44 87 GLU A C 1
ATOM 668 O O . GLU A 1 87 ? 9.833 -6.069 -16.674 1.00 87.44 87 GLU A O 1
ATOM 673 N N . MET A 1 88 ? 9.233 -4.631 -15.039 1.00 84.88 88 MET A N 1
ATOM 674 C CA . MET A 1 88 ? 10.101 -3.530 -15.459 1.00 84.88 88 MET A CA 1
ATOM 675 C C . MET A 1 88 ? 11.579 -3.941 -15.443 1.00 84.88 88 MET A C 1
ATOM 677 O O . MET A 1 88 ? 12.292 -3.689 -16.412 1.00 84.88 88 MET A O 1
ATOM 681 N N . ASP A 1 89 ? 12.034 -4.627 -14.391 1.00 84.69 89 ASP A N 1
ATOM 682 C CA . ASP A 1 89 ? 13.412 -5.121 -14.286 1.00 84.69 89 ASP A CA 1
ATOM 683 C C . ASP A 1 89 ? 13.735 -6.147 -15.383 1.00 84.69 89 ASP A C 1
ATOM 685 O O . ASP A 1 89 ? 14.819 -6.110 -15.969 1.00 84.69 89 ASP A O 1
ATOM 689 N N . ARG A 1 90 ? 12.792 -7.045 -15.713 1.00 85.69 90 ARG A N 1
ATOM 690 C CA . ARG A 1 90 ? 12.952 -8.000 -16.826 1.00 85.69 90 ARG A CA 1
ATOM 691 C C . ARG A 1 90 ? 13.029 -7.308 -18.183 1.00 85.69 90 ARG A C 1
ATOM 693 O O . ARG A 1 90 ? 13.879 -7.687 -18.984 1.00 85.69 90 ARG A O 1
ATOM 700 N N . ALA A 1 91 ? 12.165 -6.327 -18.441 1.00 79.31 91 ALA A N 1
ATOM 701 C CA . ALA A 1 91 ? 12.177 -5.566 -19.690 1.00 79.31 91 ALA A CA 1
ATOM 702 C C . ALA A 1 91 ? 13.493 -4.787 -19.847 1.00 79.31 91 ALA A C 1
ATOM 704 O O . ALA A 1 91 ? 14.142 -4.8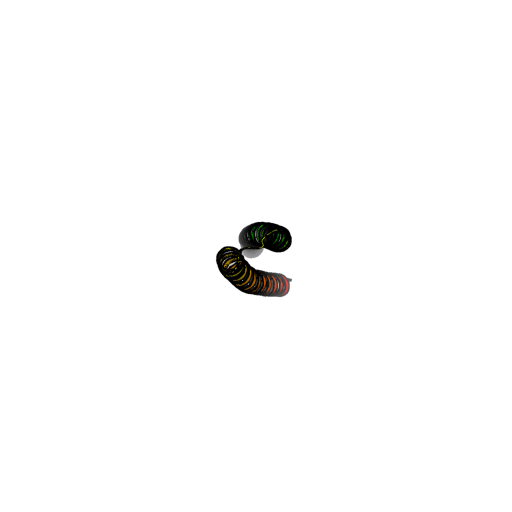59 -20.886 1.00 79.31 91 ALA A O 1
ATOM 705 N N . ASN A 1 92 ? 13.957 -4.149 -18.771 1.00 74.00 92 ASN A N 1
ATOM 706 C CA . ASN A 1 92 ? 15.223 -3.420 -18.754 1.00 74.00 92 ASN A CA 1
ATOM 707 C C . ASN A 1 92 ? 16.439 -4.350 -18.952 1.00 74.00 92 ASN A C 1
ATOM 709 O O . ASN A 1 92 ? 17.384 -4.007 -19.656 1.00 74.00 92 ASN A O 1
ATOM 713 N N . ALA A 1 93 ? 16.413 -5.562 -18.383 1.00 75.75 93 ALA A N 1
ATOM 714 C CA . ALA A 1 93 ? 17.460 -6.562 -18.598 1.00 75.75 93 ALA A CA 1
ATOM 715 C C . ALA A 1 93 ? 17.475 -7.143 -20.024 1.00 75.75 93 ALA A C 1
ATOM 717 O O . ALA A 1 93 ? 18.539 -7.537 -20.494 1.00 75.75 93 ALA A O 1
ATOM 718 N N . ALA A 1 94 ? 16.323 -7.215 -20.700 1.00 67.00 94 ALA A N 1
ATOM 719 C CA . ALA A 1 94 ? 16.214 -7.694 -22.080 1.00 67.00 94 ALA A CA 1
ATOM 720 C C . ALA A 1 94 ? 16.678 -6.656 -23.120 1.00 67.00 94 ALA A C 1
ATOM 722 O O . ALA A 1 94 ? 17.074 -7.038 -24.218 1.00 67.00 94 ALA A O 1
ATOM 723 N N . ASN A 1 95 ? 16.657 -5.369 -22.760 1.00 61.00 95 ASN A N 1
ATOM 724 C CA . ASN A 1 95 ? 17.064 -4.246 -23.610 1.00 61.00 95 ASN A CA 1
ATOM 725 C C . ASN A 1 95 ? 18.543 -3.831 -23.430 1.00 61.00 95 ASN A C 1
ATOM 727 O O . ASN A 1 95 ? 18.951 -2.782 -23.932 1.00 61.00 95 ASN A O 1
ATOM 731 N N . ARG A 1 96 ? 19.347 -4.636 -22.720 1.00 53.91 96 ARG A N 1
ATOM 732 C CA . ARG A 1 96 ? 20.780 -4.412 -22.462 1.00 53.91 96 ARG A CA 1
ATOM 733 C C . ARG A 1 96 ? 21.666 -5.334 -23.295 1.00 53.91 96 ARG A C 1
ATOM 735 O O . ARG A 1 96 ? 22.738 -4.848 -23.722 1.00 53.91 96 ARG A O 1
#

Organism: NCBI:txid157739

InterPro domains:
  IPR006011 Syntaxin, N-terminal domain [PF00804] (18-96)
  IPR010989 SNARE [SSF47661] (19-92)

pLDDT: mean 81.41, std 13.13, range [40.09, 93.56]

Sequence (96 aa):
MAVPPDVELTSSITLLDTDMGIFLEEAEKVKTEMGSLRDILGSLQQANEESKSLHKAEELKALRSRINANIVAVLKKARAIRTQLEEMDRANAANR

Foldseek 3Di:
DDDDPPPVVVVVVVVVVVLVVVLVVLVVVLVVLVVVLVVLVVVLVVLVVVLVVDDDPVVNVVSVVSNVVSVVVNVVSVVVSVVSVVVSVVSVVVVD

Secondary structure (DSSP, 8-state):
-PPPTHHHHHHHHHHHHHHHHHHHHHHHHHHHHHHHHHHHHHHHHHHHHHHHH---HHHHHHHHHHHHHHHHHHHHHHHHHHHHHHHHHHHHHHT-

Radius of gyration: 23.37 Å; chains: 1; bounding box: 44×15×81 Å